Protein AF-A0A8C0FII0-F1 (afdb_monomer_lite)

Sequence (124 aa):
RYKAGERDRATGGEDCLSSEERLSQRPTAEELEQRNILQPKNEADRQAEKREIKRRLTRKLSQRPTVAELQARKILRFNEYVEVTDAQDYDRRADKPWTKLTPADKVTGDLLRSFCFTSPCGDV

Organism: Bubo bubo (NCBI:txid30461)

InterPro domains:
  IPR004018 RPEL repeat [PF02755] (20-40)
  IPR004018 RPEL repeat [PF02755] (56-79)
  IPR004018 RPEL repeat [PS51073] (17-42)
  IPR004018 RPEL repeat [PS51073] (55-80)
  IPR004018 RPEL repeat [SM00707] (15-42)
  IPR004018 RPEL repeat [SM00707] (55-80)

Structure (mmCIF, N/CA/C/O backbone):
data_AF-A0A8C0FII0-F1
#
_entry.id   AF-A0A8C0FII0-F1
#
loop_
_atom_site.group_PDB
_atom_site.id
_atom_site.type_symbol
_atom_site.label_atom_id
_atom_site.label_alt_id
_atom_site.label_comp_id
_atom_site.label_asym_id
_atom_site.label_entity_id
_atom_site.label_seq_id
_atom_site.pdbx_PDB_ins_code
_atom_site.Cartn_x
_atom_site.Cartn_y
_atom_site.Cartn_z
_atom_site.occupancy
_atom_site.B_iso_or_equiv
_atom_site.auth_seq_id
_atom_site.auth_comp_id
_atom_site.auth_asym_id
_atom_site.auth_atom_id
_atom_site.pdbx_PDB_model_num
ATOM 1 N N . ARG A 1 1 ? 34.428 -34.926 30.774 1.00 53.00 1 ARG A N 1
ATOM 2 C CA . ARG A 1 1 ? 34.836 -33.620 31.347 1.00 53.00 1 ARG A CA 1
ATOM 3 C C . ARG A 1 1 ? 34.646 -32.545 30.272 1.00 53.00 1 ARG A C 1
ATOM 5 O O . ARG A 1 1 ? 35.600 -32.189 29.606 1.00 53.00 1 ARG A O 1
ATOM 12 N N . TYR A 1 2 ? 33.414 -32.070 30.096 1.00 44.22 2 TYR A N 1
ATOM 13 C CA . TYR A 1 2 ? 33.079 -30.839 29.373 1.00 44.22 2 TYR A CA 1
ATOM 14 C C . TYR A 1 2 ? 32.151 -30.071 30.312 1.00 44.22 2 TYR A C 1
ATOM 16 O O . TYR A 1 2 ? 31.187 -30.649 30.814 1.00 44.22 2 TYR A O 1
ATOM 24 N N . LYS A 1 3 ? 32.533 -28.846 30.680 1.00 52.19 3 LYS A N 1
ATOM 25 C CA . LYS A 1 3 ? 31.801 -28.039 31.658 1.00 52.19 3 LYS A CA 1
ATOM 26 C C . LYS A 1 3 ? 30.510 -27.544 31.010 1.00 52.19 3 LYS A C 1
ATOM 28 O O . LYS A 1 3 ? 30.568 -26.846 30.003 1.00 52.19 3 LYS A O 1
ATOM 33 N N . ALA A 1 4 ? 29.368 -27.91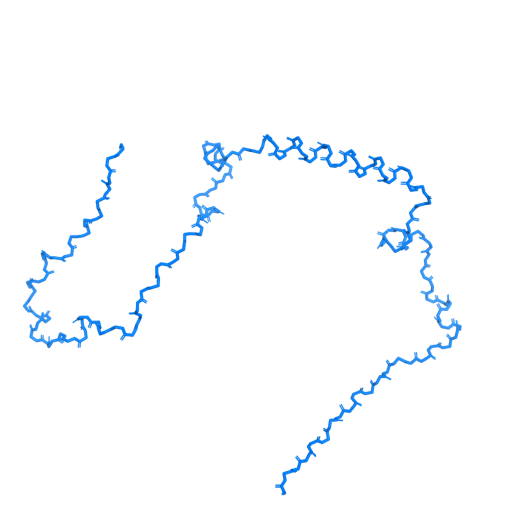8 31.580 1.00 53.38 4 ALA A N 1
ATOM 34 C CA . ALA A 1 4 ? 28.105 -27.260 31.287 1.00 53.38 4 ALA A CA 1
ATOM 35 C C . ALA A 1 4 ? 28.216 -25.817 31.793 1.00 53.38 4 ALA A C 1
ATOM 37 O O . ALA A 1 4 ? 28.405 -25.603 32.988 1.00 53.38 4 ALA A O 1
ATOM 38 N N . GLY A 1 5 ? 28.188 -24.853 30.874 1.00 54.56 5 GLY A N 1
ATOM 39 C CA . GLY A 1 5 ? 28.083 -23.442 31.220 1.00 54.56 5 GLY A CA 1
ATOM 40 C C . GLY A 1 5 ? 26.724 -23.178 31.857 1.00 54.56 5 GLY A C 1
ATOM 41 O O . GLY A 1 5 ? 25.693 -23.593 31.319 1.00 54.56 5 GLY A O 1
ATOM 42 N N . GLU A 1 6 ? 26.744 -22.522 33.013 1.00 55.38 6 GLU A N 1
ATOM 43 C CA . GLU A 1 6 ? 25.583 -21.891 33.628 1.00 55.38 6 GLU A CA 1
ATOM 44 C C . GLU A 1 6 ? 24.882 -21.022 32.581 1.00 55.38 6 GLU A C 1
ATOM 46 O O . GLU A 1 6 ? 25.416 -20.027 32.101 1.00 55.38 6 GLU A O 1
ATOM 51 N N . ARG A 1 7 ? 23.679 -21.434 32.171 1.00 55.56 7 ARG A N 1
ATOM 52 C CA . ARG A 1 7 ? 22.746 -20.502 31.546 1.00 55.56 7 ARG A CA 1
ATOM 53 C C . ARG A 1 7 ? 22.261 -19.606 32.667 1.00 55.56 7 ARG A C 1
ATOM 55 O O . ARG A 1 7 ? 21.392 -20.025 33.434 1.00 55.56 7 ARG A O 1
ATOM 62 N N . ASP A 1 8 ? 22.828 -18.409 32.746 1.00 47.56 8 ASP A N 1
ATOM 63 C CA . ASP A 1 8 ? 22.265 -17.312 33.515 1.00 47.56 8 ASP A CA 1
ATOM 64 C C . ASP A 1 8 ? 20.810 -17.150 33.079 1.00 47.56 8 ASP A C 1
ATOM 66 O O . ASP A 1 8 ? 20.490 -16.678 31.985 1.00 47.56 8 ASP A O 1
ATOM 70 N N . ARG A 1 9 ? 19.907 -17.648 33.924 1.00 52.84 9 ARG A N 1
ATOM 71 C CA . ARG A 1 9 ? 18.478 -17.398 33.827 1.00 52.84 9 ARG A CA 1
ATOM 72 C C . ARG A 1 9 ? 18.328 -15.920 34.153 1.00 52.84 9 ARG A C 1
ATOM 74 O O . ARG A 1 9 ? 18.148 -15.577 35.317 1.00 52.84 9 ARG A O 1
ATOM 81 N N . ALA A 1 10 ? 18.486 -15.069 33.138 1.00 49.41 10 ALA A N 1
ATOM 82 C CA . ALA A 1 10 ? 18.177 -13.656 33.236 1.00 49.41 10 ALA A CA 1
ATOM 83 C C . ALA A 1 10 ? 16.787 -13.556 33.864 1.00 49.41 10 ALA A C 1
ATOM 85 O O . ALA A 1 10 ? 15.800 -14.107 33.371 1.00 49.41 10 ALA A O 1
ATOM 86 N N . THR A 1 11 ? 16.795 -12.981 35.052 1.00 54.53 11 THR A N 1
ATOM 87 C CA . THR A 1 11 ? 15.674 -12.776 35.945 1.00 54.53 11 THR A CA 1
ATOM 88 C C . THR A 1 11 ? 14.513 -12.172 35.172 1.00 54.53 11 THR A C 1
ATOM 90 O O . THR A 1 11 ? 14.642 -11.088 34.605 1.00 54.53 11 THR A O 1
ATOM 93 N N . GLY A 1 12 ? 13.379 -12.874 35.160 1.00 47.41 12 GLY A N 1
ATOM 94 C CA . GLY A 1 12 ? 12.092 -12.257 34.881 1.00 47.41 12 GLY A CA 1
ATOM 95 C C . GLY A 1 12 ? 11.832 -11.218 35.963 1.00 47.41 12 GLY A C 1
ATOM 96 O O . GLY A 1 12 ? 11.414 -11.565 37.062 1.00 47.41 12 GLY A O 1
ATOM 97 N N . GLY A 1 13 ? 12.170 -9.969 35.665 1.00 51.56 13 GLY A N 1
ATOM 98 C CA . GLY A 1 13 ? 11.769 -8.804 36.435 1.00 51.56 13 GLY A CA 1
ATOM 99 C C . GLY A 1 13 ? 10.487 -8.255 35.835 1.00 51.56 13 GLY A C 1
ATOM 100 O O . GLY A 1 13 ? 10.517 -7.254 35.130 1.00 51.56 13 GLY A O 1
ATOM 101 N N . GLU A 1 14 ? 9.374 -8.944 36.060 1.00 57.91 14 GLU A N 1
ATOM 102 C CA . GLU A 1 14 ? 8.095 -8.247 36.106 1.00 57.91 14 GLU A CA 1
ATOM 103 C C . GLU A 1 14 ? 7.837 -8.013 37.584 1.00 57.91 14 GLU A C 1
ATOM 105 O O . GLU A 1 14 ? 7.332 -8.885 38.291 1.00 57.91 14 GLU A O 1
ATOM 110 N N . ASP A 1 15 ? 8.292 -6.860 38.068 1.00 54.75 15 ASP A N 1
ATOM 111 C CA . ASP A 1 15 ? 7.908 -6.381 39.383 1.00 54.75 15 ASP A CA 1
ATOM 112 C C . ASP A 1 15 ? 6.377 -6.398 39.432 1.00 54.75 15 ASP A C 1
ATOM 114 O O . ASP A 1 15 ? 5.699 -5.753 38.625 1.00 54.75 15 ASP A O 1
ATOM 118 N N . CYS A 1 16 ? 5.820 -7.199 40.342 1.00 57.41 16 CYS A N 1
ATOM 119 C CA . CYS A 1 16 ? 4.399 -7.196 40.648 1.00 57.41 16 CYS A CA 1
ATOM 120 C C . CYS A 1 16 ? 4.056 -5.824 41.237 1.00 57.41 16 CYS A C 1
ATOM 122 O O . CYS A 1 16 ? 4.032 -5.662 42.455 1.00 57.41 16 CYS A O 1
ATOM 124 N N . LEU A 1 17 ? 3.828 -4.828 40.377 1.00 60.84 17 LEU A N 1
ATOM 125 C CA . LEU A 1 17 ? 3.330 -3.523 40.787 1.00 60.84 17 LEU A CA 1
ATOM 126 C C . LEU A 1 17 ? 2.066 -3.751 41.617 1.00 60.84 17 LEU A C 1
ATOM 128 O O . LEU A 1 17 ? 1.159 -4.469 41.172 1.00 60.84 17 LEU A O 1
ATOM 132 N N . SER A 1 18 ? 2.015 -3.156 42.814 1.00 78.12 18 SER A N 1
ATOM 133 C CA . SER A 1 18 ? 0.808 -3.168 43.643 1.00 78.12 18 SER A CA 1
ATOM 134 C C . SER A 1 18 ? -0.385 -2.737 42.786 1.00 78.12 18 SER A C 1
ATOM 136 O O . SER A 1 18 ? -0.256 -1.886 41.899 1.00 78.12 18 SER A O 1
ATOM 138 N N . SER A 1 19 ? -1.566 -3.309 43.032 1.00 75.75 19 SER A N 1
ATOM 139 C CA . SER A 1 19 ? -2.805 -2.949 42.328 1.00 75.75 19 SER A CA 1
ATOM 140 C C . SER A 1 19 ? -3.035 -1.431 42.287 1.00 75.75 19 SER A C 1
ATOM 142 O O . SER A 1 19 ? -3.595 -0.920 41.321 1.00 75.75 19 SER A O 1
ATOM 144 N N . GLU A 1 20 ? -2.551 -0.705 43.295 1.00 78.81 20 GLU A N 1
ATOM 145 C CA . GLU A 1 20 ? -2.603 0.757 43.393 1.00 78.81 20 GLU A CA 1
ATOM 146 C C . GLU A 1 20 ? -1.787 1.462 42.294 1.00 78.81 20 GLU A C 1
ATOM 148 O O . GLU A 1 20 ? -2.273 2.407 41.672 1.00 78.81 20 GLU A O 1
ATOM 153 N N . GLU A 1 21 ? -0.586 0.970 41.985 1.00 82.88 21 GLU A N 1
ATOM 154 C CA . GLU A 1 21 ? 0.304 1.539 40.963 1.00 82.88 21 GLU A CA 1
ATOM 155 C C . GLU A 1 21 ? -0.207 1.283 39.539 1.00 82.88 21 GLU A C 1
ATOM 157 O O . GLU A 1 21 ? -0.045 2.105 38.638 1.00 82.88 21 GLU A O 1
ATOM 162 N N . ARG A 1 22 ? -0.897 0.158 39.331 1.00 83.69 22 ARG A N 1
ATOM 163 C CA . ARG A 1 22 ? -1.535 -0.164 38.045 1.00 83.69 22 ARG A CA 1
ATOM 164 C C . ARG A 1 22 ? -2.773 0.691 37.784 1.00 83.69 22 ARG A C 1
ATOM 166 O O . ARG A 1 22 ? -3.092 0.971 36.629 1.00 83.69 22 ARG A O 1
ATOM 173 N N . LEU A 1 23 ? -3.489 1.080 38.840 1.00 83.69 23 LEU A N 1
ATOM 174 C CA . LEU A 1 23 ? -4.674 1.930 38.735 1.00 83.69 23 LEU A CA 1
ATOM 175 C C . LEU A 1 23 ? -4.311 3.399 38.496 1.00 83.69 23 LEU A C 1
ATOM 177 O O . LEU A 1 23 ? -5.032 4.070 37.760 1.00 83.69 23 LEU A O 1
ATOM 181 N N . SER A 1 24 ? -3.200 3.885 39.060 1.00 85.88 24 SER A N 1
ATOM 182 C CA . SER A 1 24 ? -2.740 5.265 38.850 1.00 85.88 24 SER A CA 1
ATOM 183 C C . SER A 1 24 ? -2.243 5.519 37.423 1.00 85.88 24 SER A C 1
ATOM 185 O O . SER A 1 24 ? -2.428 6.611 36.894 1.00 85.88 24 SER A O 1
ATOM 187 N N . GLN A 1 25 ? -1.678 4.501 36.769 1.00 87.31 25 GLN A N 1
ATOM 188 C CA . GLN A 1 25 ? -1.180 4.571 35.389 1.00 87.31 25 GLN A CA 1
ATOM 189 C C . GLN A 1 25 ? -2.221 4.147 34.341 1.00 87.31 25 GLN A C 1
ATOM 191 O O . GLN A 1 25 ? -1.882 3.901 33.182 1.00 87.31 25 GLN A O 1
ATOM 196 N N . ARG A 1 26 ? -3.492 3.998 34.729 1.00 90.31 26 ARG A N 1
ATOM 197 C CA . ARG A 1 26 ? -4.527 3.462 33.846 1.00 90.31 26 ARG A CA 1
ATOM 198 C C . ARG A 1 26 ? -4.835 4.443 32.697 1.00 90.31 26 ARG A C 1
ATOM 200 O O . ARG A 1 26 ? -5.352 5.524 32.972 1.00 90.31 26 ARG A O 1
ATOM 207 N N . PRO A 1 27 ? -4.611 4.063 31.423 1.00 91.62 27 PRO A N 1
ATOM 208 C CA . PRO A 1 27 ? -4.986 4.892 30.281 1.00 91.62 27 PRO A CA 1
ATOM 209 C C . PRO A 1 27 ? -6.509 4.988 30.137 1.00 91.62 27 PRO A C 1
ATOM 211 O O . PRO A 1 27 ? -7.258 4.086 30.539 1.00 91.62 27 PRO A O 1
ATOM 214 N N . THR A 1 28 ? -6.970 6.082 29.540 1.00 92.44 28 THR A N 1
ATOM 215 C CA . THR A 1 28 ? -8.390 6.321 29.275 1.00 92.44 28 THR A CA 1
ATOM 216 C C . THR A 1 28 ? -8.916 5.407 28.164 1.00 92.44 28 THR A C 1
ATOM 218 O O . THR A 1 28 ? -8.166 4.869 27.347 1.00 92.44 28 THR A O 1
ATOM 221 N N . ALA A 1 29 ? -10.238 5.214 28.122 1.00 88.38 29 ALA A N 1
ATOM 222 C CA . ALA A 1 29 ? -10.870 4.401 27.082 1.00 88.38 29 ALA A CA 1
ATOM 223 C C . ALA A 1 29 ? -10.655 4.989 25.675 1.00 88.38 29 ALA A C 1
ATOM 225 O O . ALA A 1 29 ? -10.410 4.235 24.740 1.00 88.38 29 ALA A O 1
ATOM 226 N N . GLU A 1 30 ? -10.667 6.318 25.540 1.00 87.88 30 GLU A N 1
ATOM 227 C CA . GLU A 1 30 ? -10.441 7.008 24.266 1.00 87.88 30 GLU A CA 1
ATOM 228 C C . GLU A 1 30 ? -9.013 6.790 23.739 1.00 87.88 30 GLU A C 1
ATOM 230 O O . GLU A 1 30 ? -8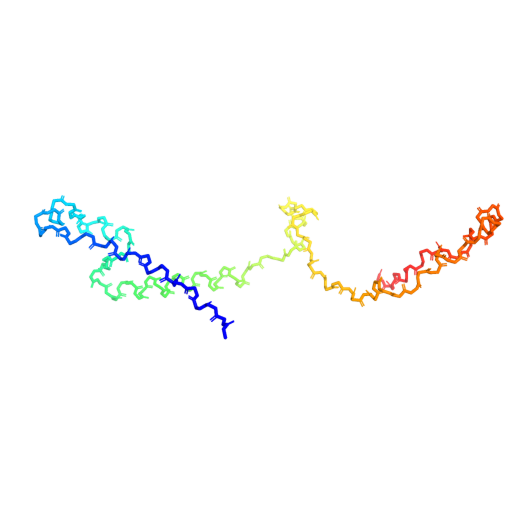.822 6.473 22.567 1.00 87.88 30 GLU A O 1
ATOM 235 N N . GLU A 1 31 ? -7.997 6.857 24.605 1.00 90.00 31 GLU A N 1
ATOM 236 C CA . GLU A 1 31 ? -6.608 6.564 24.219 1.00 90.00 31 GLU A CA 1
ATOM 237 C C . GLU A 1 31 ? -6.431 5.107 23.764 1.00 90.00 31 GLU A C 1
ATOM 239 O O . GLU A 1 31 ? -5.664 4.819 22.841 1.00 90.00 31 GLU A O 1
ATOM 244 N N . LEU A 1 32 ? -7.154 4.170 24.387 1.00 90.69 32 LEU A N 1
ATOM 245 C CA . LEU A 1 32 ? -7.163 2.768 23.968 1.00 90.69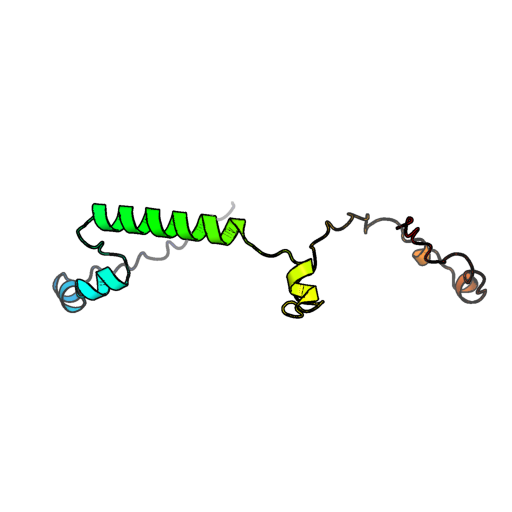 32 LEU A CA 1
ATOM 246 C C . LEU A 1 32 ? -7.851 2.582 22.607 1.00 90.69 32 LEU A C 1
ATOM 248 O O . LEU A 1 32 ? -7.395 1.749 21.822 1.00 90.69 32 LEU A O 1
ATOM 252 N N . GLU A 1 33 ? -8.900 3.350 22.302 1.00 87.06 33 GLU A N 1
ATOM 253 C CA . GLU A 1 33 ? -9.555 3.361 20.984 1.00 87.06 33 GLU A CA 1
ATOM 254 C C . GLU A 1 33 ? -8.638 3.941 19.900 1.00 87.06 33 GLU A C 1
ATOM 256 O O . GLU A 1 33 ? -8.487 3.344 18.831 1.00 87.06 33 GLU A O 1
ATOM 261 N N . GLN A 1 34 ? -7.938 5.042 20.195 1.00 88.19 34 GLN A N 1
ATOM 262 C CA . GLN A 1 34 ? -6.950 5.653 19.295 1.00 88.19 34 GLN A CA 1
ATOM 263 C C . GLN A 1 34 ? -5.791 4.702 18.976 1.00 88.19 34 GLN A C 1
ATOM 265 O O . GLN A 1 34 ? -5.328 4.630 17.838 1.00 88.19 34 GLN A O 1
ATOM 270 N N . ARG A 1 35 ? -5.345 3.921 19.969 1.00 91.12 35 ARG A N 1
ATOM 271 C CA . ARG A 1 35 ? -4.335 2.864 19.789 1.00 91.12 35 ARG A CA 1
ATOM 272 C C . ARG A 1 35 ? -4.892 1.585 19.165 1.00 91.12 35 ARG A C 1
ATOM 274 O O . ARG A 1 35 ? -4.152 0.617 19.015 1.00 91.12 35 ARG A O 1
ATOM 281 N N . ASN A 1 36 ? -6.173 1.568 18.802 1.00 85.94 36 ASN A N 1
ATOM 282 C CA . ASN A 1 36 ? -6.878 0.417 18.244 1.00 85.94 36 ASN A CA 1
ATOM 283 C C . ASN A 1 36 ? -6.893 -0.823 19.161 1.00 85.94 36 ASN A C 1
ATOM 285 O O . ASN A 1 36 ? -7.110 -1.941 18.699 1.00 85.94 36 ASN A O 1
ATOM 289 N N . ILE A 1 37 ? -6.663 -0.631 20.462 1.00 89.19 37 ILE A N 1
ATOM 290 C CA . ILE A 1 37 ? -6.707 -1.692 21.474 1.00 89.19 37 ILE A CA 1
ATOM 291 C C . ILE A 1 37 ? -8.163 -1.951 21.867 1.00 89.19 37 ILE A C 1
ATOM 293 O O . ILE A 1 37 ? -8.587 -3.103 21.958 1.00 89.19 37 ILE A O 1
ATOM 297 N N . LEU A 1 38 ? -8.941 -0.883 22.062 1.00 86.19 38 LEU A N 1
ATOM 298 C CA . LEU A 1 38 ? -10.386 -0.966 22.234 1.00 86.19 38 LEU A CA 1
ATOM 299 C C . LEU A 1 38 ? -11.065 -0.738 20.880 1.00 86.19 38 LEU A C 1
ATOM 301 O O . LEU A 1 38 ? -10.757 0.218 20.172 1.00 86.19 38 LEU A O 1
ATOM 305 N N . GLN A 1 39 ? -11.969 -1.636 20.492 1.00 81.31 39 GLN A N 1
ATOM 306 C CA . GLN A 1 39 ? -12.709 -1.493 19.240 1.00 81.31 39 GLN A CA 1
ATOM 307 C C . GLN A 1 39 ? -14.004 -0.707 19.473 1.00 81.31 39 GLN A C 1
ATOM 309 O O . GLN A 1 39 ? -14.694 -0.971 20.463 1.00 81.31 39 GLN A O 1
ATOM 314 N N . PRO A 1 40 ? -14.378 0.210 18.561 1.00 73.69 40 PRO A N 1
ATOM 315 C CA . PRO A 1 40 ? -15.671 0.875 18.629 1.00 73.69 40 PRO A CA 1
ATOM 316 C C . PRO A 1 40 ? -16.794 -0.167 18.532 1.00 73.69 40 PRO A C 1
ATOM 318 O O . PRO A 1 40 ? -16.695 -1.149 17.796 1.00 73.69 40 PRO A O 1
ATOM 321 N N . LYS A 1 41 ? -17.868 0.036 19.300 1.00 73.62 41 LYS A N 1
ATOM 322 C CA . LYS A 1 41 ? -18.873 -0.999 19.613 1.00 73.62 41 LYS A CA 1
ATOM 323 C C . LYS A 1 41 ? -19.677 -1.527 18.411 1.00 73.62 41 LYS A C 1
ATOM 325 O O . LYS A 1 41 ? -20.276 -2.595 18.519 1.00 73.62 41 LYS A O 1
ATOM 330 N N . ASN A 1 42 ? -19.692 -0.826 17.275 1.00 84.69 42 ASN A N 1
ATOM 331 C CA . ASN A 1 42 ? -20.502 -1.203 16.114 1.00 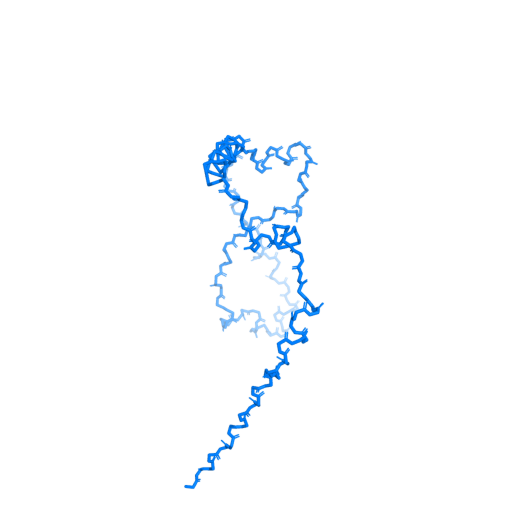84.69 42 ASN A CA 1
ATOM 332 C C . ASN A 1 42 ? -19.719 -2.038 15.090 1.00 84.69 42 ASN A C 1
ATOM 334 O O . ASN A 1 42 ? -19.043 -1.520 14.200 1.00 84.69 42 ASN A O 1
ATOM 338 N N . GLU A 1 43 ? -19.884 -3.359 15.160 1.00 84.94 43 GLU A N 1
ATOM 339 C CA . GLU A 1 43 ? -19.280 -4.293 14.201 1.00 84.94 43 GLU A CA 1
ATOM 340 C C . GLU A 1 43 ? -19.812 -4.106 12.768 1.00 84.94 43 GLU A C 1
ATOM 342 O O . GLU A 1 43 ? -19.059 -4.239 11.801 1.00 84.94 43 GLU A O 1
ATOM 347 N N . ALA A 1 44 ? -21.098 -3.776 12.617 1.00 87.81 44 ALA A N 1
ATOM 348 C CA . ALA A 1 44 ? -21.734 -3.587 11.313 1.00 87.81 44 ALA A CA 1
ATOM 349 C C . ALA A 1 44 ? -21.125 -2.409 10.533 1.00 87.81 44 ALA A C 1
ATOM 351 O O . ALA A 1 44 ? -20.780 -2.566 9.359 1.00 87.81 44 ALA A O 1
ATOM 352 N N . ASP A 1 45 ? -20.913 -1.272 11.202 1.00 86.69 45 ASP A N 1
ATOM 353 C CA . ASP A 1 45 ? -20.310 -0.075 10.604 1.00 86.69 45 ASP A CA 1
ATOM 354 C C . ASP A 1 45 ? -18.877 -0.362 10.145 1.00 86.69 45 ASP A C 1
ATOM 356 O O . ASP A 1 45 ? -18.498 -0.060 9.013 1.00 86.69 45 ASP A O 1
ATOM 360 N N . ARG A 1 46 ? -18.103 -1.079 10.967 1.00 86.94 46 ARG A N 1
ATOM 361 C CA . ARG A 1 46 ? -16.741 -1.501 10.621 1.00 86.94 46 ARG A CA 1
ATOM 362 C C . ARG A 1 46 ? -16.708 -2.416 9.399 1.00 86.94 46 ARG A C 1
ATOM 364 O O . ARG A 1 46 ? -15.797 -2.342 8.572 1.00 86.94 46 ARG A O 1
ATOM 371 N N . GLN A 1 47 ? -17.672 -3.327 9.276 1.00 90.06 47 GLN A N 1
ATOM 372 C CA . GLN A 1 47 ? -17.772 -4.190 8.101 1.00 90.06 47 GLN A CA 1
ATOM 373 C C . GLN A 1 47 ? -18.163 -3.404 6.850 1.00 90.06 47 GLN A C 1
ATOM 375 O O . GLN A 1 47 ? -17.610 -3.677 5.781 1.00 90.06 47 GLN A O 1
ATOM 380 N N . ALA A 1 48 ? -19.074 -2.438 6.968 1.00 92.50 48 ALA A N 1
ATOM 381 C CA . ALA A 1 48 ? -19.439 -1.545 5.875 1.00 92.50 48 ALA A CA 1
ATOM 382 C C . ALA A 1 48 ? -18.229 -0.720 5.407 1.00 92.50 48 ALA A C 1
ATOM 384 O O . ALA A 1 48 ? -17.915 -0.725 4.215 1.00 92.50 48 ALA A O 1
ATOM 385 N N . GLU A 1 49 ? -17.473 -0.138 6.339 1.00 91.44 49 GLU A N 1
ATOM 386 C CA . GLU A 1 49 ? -16.250 0.611 6.050 1.00 91.44 49 GLU A CA 1
ATOM 387 C C . GLU A 1 49 ? -15.197 -0.274 5.368 1.00 91.44 49 GLU A C 1
ATOM 389 O O . GLU A 1 49 ? -14.669 0.068 4.308 1.00 91.44 49 GLU A O 1
ATOM 394 N N . LYS A 1 50 ? -14.948 -1.482 5.893 1.00 93.75 50 LYS A N 1
ATOM 395 C CA . LYS A 1 50 ? -14.037 -2.452 5.261 1.00 93.75 50 LYS A CA 1
ATOM 396 C C . LYS A 1 50 ? -14.457 -2.783 3.828 1.00 93.75 50 LYS A C 1
ATOM 398 O O . LYS A 1 50 ? -13.598 -2.899 2.952 1.00 93.75 50 LYS A O 1
ATOM 403 N N . ARG A 1 51 ? -15.757 -2.967 3.571 1.00 96.31 51 ARG A N 1
ATOM 404 C CA . ARG A 1 51 ? -16.284 -3.242 2.221 1.00 96.31 51 ARG A CA 1
ATOM 405 C C . ARG A 1 51 ? -16.087 -2.041 1.302 1.00 96.31 51 ARG A C 1
ATOM 407 O O . ARG A 1 51 ? -15.673 -2.219 0.157 1.00 96.31 51 ARG A O 1
ATOM 414 N N . GLU A 1 52 ? -16.326 -0.834 1.797 1.00 96.69 52 GLU A N 1
ATOM 415 C CA . GLU A 1 52 ? -16.118 0.390 1.033 1.00 96.69 52 GLU A CA 1
ATOM 416 C C . GLU A 1 52 ? -14.641 0.623 0.690 1.00 96.69 52 GLU A C 1
ATOM 418 O O . GLU A 1 52 ? -14.318 0.885 -0.475 1.00 96.69 52 GLU A O 1
ATOM 423 N N . ILE A 1 53 ? -13.739 0.459 1.662 1.00 96.94 53 ILE A N 1
ATOM 424 C CA . ILE A 1 53 ? -12.290 0.569 1.457 1.00 96.94 53 ILE A CA 1
ATOM 425 C C . ILE A 1 53 ? -11.835 -0.440 0.403 1.00 96.94 53 ILE A C 1
ATOM 427 O O . ILE A 1 53 ? -11.154 -0.058 -0.551 1.00 96.94 53 ILE A O 1
ATOM 431 N N . LYS A 1 54 ? -12.262 -1.706 0.518 1.00 97.69 54 LYS A N 1
ATOM 432 C CA . LYS A 1 54 ? -11.961 -2.746 -0.478 1.00 97.69 54 LYS A CA 1
ATOM 433 C C . LYS A 1 54 ? -12.448 -2.346 -1.868 1.00 97.69 54 LYS A C 1
ATOM 435 O O . LYS A 1 54 ? -11.658 -2.342 -2.806 1.00 97.69 54 LYS A O 1
ATOM 440 N N . ARG A 1 55 ? -13.710 -1.926 -1.998 1.00 97.69 55 ARG A N 1
ATOM 441 C CA . ARG A 1 55 ? -14.294 -1.474 -3.272 1.00 97.69 55 ARG A CA 1
ATOM 442 C C . ARG A 1 55 ? -13.484 -0.333 -3.895 1.00 97.69 55 ARG A C 1
ATOM 444 O O . ARG A 1 55 ? -13.177 -0.361 -5.088 1.00 97.69 55 ARG A O 1
ATOM 451 N N . ARG A 1 56 ? -13.123 0.679 -3.098 1.00 97.62 56 ARG A N 1
ATOM 452 C CA . ARG A 1 56 ? -12.334 1.831 -3.558 1.00 97.62 56 ARG A CA 1
ATOM 453 C C . ARG A 1 56 ? -10.931 1.413 -3.993 1.00 97.62 56 ARG A C 1
ATOM 455 O O . ARG A 1 56 ? -10.448 1.905 -5.014 1.00 97.62 56 ARG A O 1
ATOM 462 N N . LEU A 1 57 ? -10.291 0.527 -3.233 1.00 98.06 57 LEU A N 1
ATOM 463 C CA . LEU A 1 57 ? -8.960 0.013 -3.533 1.00 98.06 57 LEU A CA 1
ATOM 464 C C . LEU A 1 57 ? -8.952 -0.777 -4.843 1.00 98.06 57 LEU A C 1
ATOM 466 O O . LEU A 1 57 ? -8.137 -0.476 -5.709 1.00 98.06 57 LEU A O 1
ATOM 470 N N . THR A 1 58 ? -9.891 -1.709 -5.033 1.00 97.44 58 THR A N 1
ATOM 471 C CA . THR A 1 58 ? -10.004 -2.503 -6.268 1.00 97.44 58 THR A CA 1
ATOM 472 C C . THR A 1 58 ? -10.104 -1.609 -7.502 1.00 97.44 58 THR A C 1
ATOM 474 O O . THR A 1 58 ? -9.370 -1.809 -8.466 1.00 97.44 58 THR A O 1
ATOM 477 N N . ARG A 1 59 ? -10.932 -0.556 -7.451 1.00 97.25 59 ARG A N 1
ATOM 478 C CA . ARG A 1 59 ? -11.032 0.418 -8.548 1.00 97.25 59 ARG A CA 1
ATOM 479 C C . ARG A 1 59 ? -9.702 1.132 -8.811 1.00 97.25 59 ARG A C 1
ATOM 481 O O . ARG A 1 59 ? -9.283 1.221 -9.961 1.00 97.25 59 ARG A O 1
ATOM 488 N N . LYS A 1 60 ? -9.018 1.613 -7.764 1.00 97.38 60 LYS A N 1
ATOM 489 C CA . LYS A 1 60 ? -7.715 2.292 -7.903 1.00 97.38 60 LYS A CA 1
ATOM 490 C C . LYS A 1 60 ? -6.640 1.379 -8.496 1.00 97.38 60 LYS A C 1
ATOM 492 O O . LYS A 1 60 ? -5.875 1.827 -9.338 1.00 97.38 60 LYS A O 1
ATOM 497 N N . LEU A 1 61 ? -6.596 0.120 -8.070 1.00 96.06 61 LEU A N 1
ATOM 498 C CA . LEU A 1 61 ? -5.636 -0.858 -8.581 1.00 96.06 61 LEU A CA 1
ATOM 499 C C . LEU A 1 61 ? -5.917 -1.229 -10.041 1.00 96.06 61 LEU A C 1
ATOM 501 O O . LEU A 1 61 ? -4.973 -1.374 -10.808 1.00 96.06 61 LEU A O 1
ATOM 505 N N . SER A 1 62 ? -7.191 -1.314 -10.444 1.00 95.75 62 SER A N 1
ATOM 506 C CA . SER A 1 62 ? -7.562 -1.593 -11.842 1.00 95.75 62 SER A CA 1
ATOM 507 C C . SER A 1 62 ? -7.180 -0.478 -12.821 1.00 95.75 62 SER A C 1
ATOM 509 O O . SER A 1 62 ? -6.971 -0.740 -13.996 1.00 95.75 62 SER A O 1
ATOM 511 N N . GLN A 1 63 ? -7.071 0.761 -12.338 1.00 95.38 63 GLN A N 1
ATOM 512 C CA . GLN A 1 63 ? -6.710 1.942 -13.131 1.00 95.38 63 GLN A CA 1
ATOM 513 C C . GLN A 1 63 ? -5.274 2.392 -12.837 1.00 95.38 63 GLN A C 1
ATOM 515 O O . GLN A 1 63 ? -4.943 3.572 -12.950 1.00 95.38 63 GLN A O 1
ATOM 520 N N . ARG A 1 64 ? -4.428 1.471 -12.367 1.00 95.44 64 ARG A N 1
ATOM 521 C CA . ARG A 1 64 ? -3.048 1.783 -12.011 1.00 95.44 64 ARG A CA 1
ATOM 522 C C . ARG A 1 64 ? -2.249 2.065 -13.295 1.00 95.44 64 ARG A C 1
ATOM 524 O O . ARG A 1 64 ? -2.192 1.178 -14.142 1.00 95.44 64 ARG A O 1
ATOM 531 N N . PRO A 1 65 ? -1.630 3.253 -13.433 1.00 94.44 65 PRO A N 1
ATOM 532 C CA . PRO A 1 65 ? -0.851 3.595 -14.620 1.00 94.44 65 PRO A CA 1
ATOM 533 C C . PRO A 1 65 ? 0.392 2.713 -14.736 1.00 94.44 65 PRO A C 1
ATOM 535 O O . PRO A 1 65 ? 0.939 2.246 -13.728 1.00 94.44 65 PRO A O 1
ATOM 538 N N . THR A 1 66 ? 0.845 2.506 -15.968 1.00 91.31 66 THR A N 1
ATOM 539 C CA . THR A 1 66 ? 2.065 1.740 -16.246 1.00 91.31 66 THR A CA 1
ATOM 540 C C . THR A 1 66 ? 3.321 2.561 -15.943 1.00 91.31 66 THR A C 1
ATOM 542 O O . THR A 1 66 ? 3.297 3.790 -15.869 1.00 91.31 66 THR A O 1
ATOM 545 N N . VAL A 1 67 ? 4.457 1.883 -15.768 1.00 88.75 67 VAL A N 1
ATOM 546 C CA . VAL A 1 67 ? 5.752 2.542 -15.525 1.00 88.75 67 VAL A CA 1
ATOM 547 C C . VAL A 1 67 ? 6.134 3.442 -16.706 1.00 88.75 67 VAL A C 1
ATOM 549 O O . VAL A 1 67 ? 6.549 4.582 -16.497 1.00 88.75 67 VAL A O 1
ATOM 552 N N . ALA A 1 68 ? 5.907 2.970 -17.937 1.00 87.12 68 ALA A N 1
ATOM 553 C CA . ALA A 1 68 ? 6.153 3.729 -19.161 1.00 87.12 68 ALA A CA 1
ATOM 554 C C . ALA A 1 68 ? 5.328 5.029 -19.218 1.00 87.12 68 ALA A C 1
ATOM 556 O O . ALA A 1 68 ? 5.857 6.088 -19.550 1.00 87.12 68 ALA A O 1
ATOM 557 N N . GLU A 1 69 ? 4.053 4.991 -18.815 1.00 91.75 69 GLU A N 1
ATOM 558 C CA . GLU A 1 69 ? 3.209 6.191 -18.727 1.00 91.75 69 GLU A CA 1
ATOM 559 C C . GLU A 1 69 ? 3.730 7.200 -17.696 1.00 91.75 69 GLU A C 1
ATOM 561 O O . GLU A 1 69 ? 3.712 8.410 -17.937 1.00 91.75 69 GLU A O 1
ATOM 566 N N . LEU A 1 70 ? 4.211 6.725 -16.544 1.00 92.81 70 LEU A N 1
ATOM 567 C CA . LEU A 1 70 ? 4.775 7.592 -15.506 1.00 92.81 70 LEU A CA 1
ATOM 568 C C . LEU A 1 70 ? 6.090 8.249 -15.955 1.00 92.81 70 LEU A C 1
ATOM 570 O O . LEU A 1 70 ? 6.316 9.421 -15.641 1.00 92.81 70 LEU A O 1
ATOM 574 N N . GLN A 1 71 ? 6.922 7.535 -16.719 1.00 87.12 71 GLN A N 1
ATOM 575 C CA . GLN A 1 71 ? 8.135 8.078 -17.341 1.00 87.12 71 GLN A CA 1
ATOM 576 C C . GLN A 1 71 ? 7.800 9.103 -18.435 1.00 87.12 71 GLN A C 1
ATOM 578 O O . GLN A 1 71 ? 8.369 10.195 -18.443 1.00 87.12 71 GLN A O 1
ATOM 583 N N . ALA A 1 72 ? 6.823 8.809 -19.303 1.00 89.88 72 ALA A N 1
ATOM 584 C CA . ALA A 1 72 ? 6.364 9.728 -20.351 1.00 89.88 72 ALA A CA 1
ATOM 585 C C . ALA A 1 72 ? 5.822 11.043 -19.766 1.00 89.88 72 ALA A C 1
ATOM 587 O O . ALA A 1 72 ? 6.064 12.127 -20.298 1.00 89.88 72 ALA A O 1
ATOM 588 N N . ARG A 1 73 ? 5.146 10.962 -18.613 1.00 93.44 73 ARG A N 1
ATOM 589 C CA . ARG A 1 73 ? 4.659 12.124 -17.854 1.00 93.44 73 ARG A CA 1
ATOM 590 C C . ARG A 1 73 ? 5.737 12.796 -16.996 1.00 93.44 73 ARG A C 1
ATOM 592 O O . ARG A 1 73 ? 5.424 13.767 -16.312 1.00 93.44 73 ARG A O 1
ATOM 599 N N . LYS A 1 74 ? 6.981 12.300 -17.025 1.00 88.50 74 LYS A N 1
ATOM 600 C CA . LYS A 1 74 ? 8.129 12.774 -16.228 1.00 88.50 74 LYS A CA 1
ATOM 601 C C . LYS A 1 74 ? 7.862 12.798 -14.718 1.00 88.50 74 LYS A C 1
ATOM 603 O O . LYS A 1 74 ? 8.425 13.618 -13.999 1.00 88.50 74 LYS A O 1
ATOM 608 N N . ILE A 1 75 ? 6.996 11.902 -14.245 1.00 89.69 75 ILE A N 1
ATOM 609 C CA . ILE A 1 75 ? 6.718 11.704 -12.817 1.00 89.69 75 ILE A CA 1
ATOM 610 C C . ILE A 1 75 ? 7.800 10.811 -12.211 1.00 89.69 75 ILE A C 1
ATOM 612 O O . ILE A 1 75 ? 8.287 11.084 -11.121 1.00 89.69 75 ILE A O 1
ATOM 616 N N . LEU A 1 76 ? 8.190 9.766 -12.942 1.00 86.06 76 LEU A N 1
ATOM 617 C CA . LEU A 1 76 ? 9.232 8.830 -12.543 1.00 86.06 76 LEU A CA 1
ATOM 618 C C . LEU A 1 76 ? 10.541 9.170 -13.266 1.00 86.06 76 LEU A C 1
ATOM 620 O O . LEU A 1 76 ? 10.549 9.307 -14.492 1.00 86.06 76 LEU A O 1
ATOM 624 N N . ARG A 1 77 ? 11.648 9.302 -12.524 1.00 83.19 77 ARG A N 1
ATOM 625 C CA . ARG A 1 77 ? 12.989 9.502 -13.108 1.00 83.19 77 ARG A CA 1
ATOM 626 C C . ARG A 1 77 ? 13.681 8.166 -13.398 1.00 83.19 77 ARG A C 1
ATOM 628 O O . ARG A 1 77 ? 13.353 7.145 -12.800 1.00 83.19 77 ARG A O 1
ATOM 635 N N . PHE A 1 78 ? 14.670 8.188 -14.297 1.00 65.12 78 PHE A N 1
ATOM 636 C CA . PHE A 1 78 ? 15.374 6.995 -14.804 1.00 65.12 78 PHE A CA 1
ATOM 637 C C . PHE A 1 78 ? 16.057 6.137 -13.723 1.00 65.12 78 PHE A C 1
ATOM 639 O O . PHE A 1 78 ? 16.375 4.981 -13.962 1.00 65.12 78 PHE A O 1
ATOM 646 N N . ASN A 1 79 ? 16.306 6.704 -12.546 1.00 74.81 79 ASN A N 1
ATOM 647 C CA . ASN A 1 79 ? 17.028 6.085 -11.439 1.00 74.81 79 ASN A CA 1
ATOM 648 C C . ASN A 1 79 ? 16.120 5.538 -10.323 1.00 74.81 79 ASN A C 1
ATOM 650 O O . ASN A 1 79 ? 16.621 4.906 -9.399 1.00 74.81 79 ASN A O 1
ATOM 654 N N . GLU A 1 80 ? 14.814 5.803 -10.368 1.00 77.25 80 GLU A N 1
ATOM 655 C CA . GLU A 1 80 ? 13.874 5.449 -9.292 1.00 77.25 80 GLU A CA 1
ATOM 656 C C . GLU A 1 80 ? 13.187 4.096 -9.523 1.00 77.25 80 GLU A C 1
ATOM 658 O O . GLU A 1 80 ? 12.728 3.453 -8.582 1.00 77.25 80 GLU A O 1
ATOM 663 N N . TYR A 1 81 ? 13.159 3.631 -10.771 1.00 70.75 81 TYR A N 1
ATOM 664 C CA . TYR A 1 81 ? 12.599 2.338 -11.136 1.00 70.75 81 TYR A CA 1
ATOM 665 C C . TYR A 1 81 ? 13.613 1.573 -11.978 1.00 70.75 81 TYR A C 1
ATOM 667 O O . TYR A 1 81 ? 13.688 1.747 -13.192 1.00 70.75 81 TYR A O 1
ATOM 675 N N . VAL A 1 82 ? 14.428 0.765 -11.305 1.00 71.88 82 VAL A N 1
ATOM 676 C CA . VAL A 1 82 ? 15.306 -0.211 -11.949 1.00 71.88 82 VAL A CA 1
ATOM 677 C C . VAL A 1 82 ? 14.627 -1.560 -11.794 1.00 71.88 82 VAL A C 1
ATOM 679 O O . VAL A 1 82 ? 14.349 -1.995 -10.675 1.00 71.88 82 VAL A O 1
ATOM 682 N N . GLU A 1 83 ? 14.315 -2.200 -12.913 1.00 69.75 83 GLU A N 1
ATOM 683 C CA . GLU A 1 83 ? 13.842 -3.577 -12.894 1.00 69.75 83 GLU A CA 1
ATOM 684 C C . GLU A 1 83 ? 14.963 -4.449 -12.319 1.00 69.75 83 GLU A C 1
ATOM 686 O O . GLU A 1 83 ? 16.097 -4.426 -12.800 1.00 69.75 83 GLU A O 1
ATOM 691 N N . VAL A 1 84 ? 14.671 -5.177 -11.239 1.00 64.44 84 VAL A N 1
ATOM 692 C CA . VAL A 1 84 ? 15.606 -6.161 -10.690 1.00 64.44 84 VAL A CA 1
ATOM 693 C C . VAL A 1 84 ? 15.576 -7.355 -11.633 1.00 64.44 84 VAL A C 1
ATOM 695 O O . VAL A 1 84 ? 14.753 -8.252 -11.487 1.00 64.44 84 VAL A O 1
ATOM 698 N N . THR A 1 85 ? 16.431 -7.333 -12.649 1.00 62.47 85 THR A N 1
ATOM 699 C CA . THR A 1 85 ? 16.732 -8.525 -13.441 1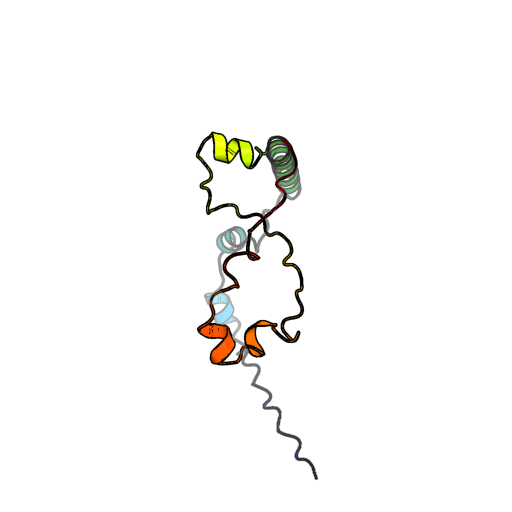.00 62.47 85 THR A CA 1
ATOM 700 C C . THR A 1 85 ? 17.536 -9.503 -12.599 1.00 62.47 85 THR A C 1
ATOM 702 O O . THR A 1 85 ? 18.473 -9.097 -11.902 1.00 62.47 85 THR A O 1
ATOM 705 N N . ASP A 1 86 ? 17.193 -10.787 -12.696 1.00 75.00 86 ASP A N 1
ATOM 706 C CA . ASP A 1 86 ? 17.969 -11.857 -12.082 1.00 75.00 86 ASP A CA 1
ATOM 707 C C . ASP A 1 86 ? 19.420 -11.782 -12.570 1.00 75.00 86 ASP A C 1
ATOM 709 O O . ASP A 1 86 ? 19.706 -11.729 -13.771 1.00 75.00 86 ASP A O 1
ATOM 713 N N . ALA A 1 87 ? 20.354 -11.732 -11.623 1.00 71.25 87 ALA A N 1
ATOM 714 C CA . ALA A 1 87 ? 21.768 -11.776 -11.943 1.00 71.25 87 ALA A CA 1
ATOM 715 C C . ALA A 1 87 ? 22.101 -13.164 -12.499 1.00 71.25 87 ALA A C 1
ATOM 717 O O . ALA A 1 87 ? 21.746 -14.175 -11.896 1.00 71.25 87 ALA A O 1
ATOM 718 N N . GLN A 1 88 ? 22.810 -13.226 -13.629 1.00 71.94 88 GLN A N 1
ATOM 719 C CA . GLN A 1 88 ? 23.367 -14.499 -14.071 1.00 71.94 88 GLN A CA 1
ATOM 720 C C . GLN A 1 88 ? 24.405 -14.968 -13.048 1.00 71.94 88 GLN A C 1
ATOM 722 O O . GLN A 1 88 ? 25.353 -14.239 -12.747 1.00 71.94 88 GLN A O 1
ATOM 727 N N . ASP A 1 89 ? 24.236 -16.183 -12.528 1.00 71.56 89 ASP A N 1
ATOM 728 C CA . ASP A 1 89 ? 25.223 -16.837 -11.673 1.00 71.56 89 ASP A CA 1
ATOM 729 C C . ASP A 1 89 ? 26.424 -17.263 -12.524 1.00 71.56 89 ASP A C 1
ATOM 731 O O . ASP A 1 89 ? 26.525 -18.389 -13.008 1.00 71.56 89 ASP A O 1
ATOM 735 N N . TYR A 1 90 ? 27.350 -16.331 -12.746 1.00 68.69 90 TYR A N 1
ATOM 736 C CA . TYR A 1 90 ? 28.644 -16.653 -13.331 1.00 68.69 90 TYR A CA 1
ATOM 737 C C . TYR A 1 90 ? 29.559 -17.251 -12.258 1.00 68.69 90 TYR A C 1
ATOM 739 O O . TYR A 1 90 ? 29.690 -16.722 -11.148 1.00 68.69 90 TYR A O 1
ATOM 747 N N . ASP A 1 91 ? 30.234 -18.349 -12.597 1.00 73.50 91 ASP A N 1
ATOM 748 C CA . ASP A 1 91 ? 31.187 -18.999 -11.703 1.00 73.50 91 ASP A CA 1
ATOM 749 C C . ASP A 1 91 ? 32.396 -18.082 -11.438 1.00 73.50 91 ASP A C 1
ATOM 751 O O . ASP A 1 91 ? 33.329 -17.957 -12.232 1.00 73.50 91 ASP A O 1
ATOM 755 N N . ARG A 1 92 ? 32.394 -17.426 -10.274 1.00 71.31 92 ARG A N 1
ATOM 756 C CA . ARG A 1 92 ? 33.471 -16.532 -9.812 1.00 71.31 92 ARG A CA 1
ATOM 757 C C . ARG A 1 92 ? 34.767 -17.272 -9.473 1.00 71.31 92 ARG A C 1
ATOM 759 O O . ARG A 1 92 ? 35.805 -16.622 -9.283 1.00 71.31 92 ARG A O 1
ATOM 766 N N . ARG A 1 93 ? 34.720 -18.603 -9.352 1.00 69.56 93 ARG A N 1
ATOM 767 C CA . ARG A 1 93 ? 35.880 -19.469 -9.109 1.00 69.56 93 ARG A CA 1
ATOM 768 C C . ARG A 1 93 ? 36.513 -19.981 -10.398 1.00 69.56 93 ARG A C 1
ATOM 770 O O . ARG A 1 93 ? 37.626 -20.491 -10.315 1.00 69.56 93 ARG A O 1
ATOM 777 N N . ALA A 1 94 ? 35.876 -19.787 -11.553 1.00 70.44 94 ALA A N 1
ATOM 778 C CA . ALA A 1 94 ? 36.470 -20.127 -12.836 1.00 70.44 94 ALA A CA 1
ATOM 779 C C . ALA A 1 94 ? 37.806 -19.389 -13.042 1.00 70.44 94 ALA A C 1
ATOM 781 O O . ALA A 1 94 ? 37.974 -18.222 -12.655 1.00 70.44 94 ALA A O 1
ATOM 782 N N . ASP A 1 95 ? 38.761 -20.104 -13.639 1.00 69.81 95 ASP A N 1
ATOM 783 C CA . ASP A 1 95 ? 40.068 -19.583 -14.023 1.00 69.81 95 ASP A CA 1
ATOM 784 C C . ASP A 1 95 ? 39.865 -18.407 -14.972 1.00 69.81 95 ASP A C 1
ATOM 786 O O . ASP A 1 95 ? 39.350 -18.546 -16.084 1.00 69.81 95 ASP A O 1
ATOM 790 N N . LYS A 1 96 ? 40.261 -17.221 -14.526 1.00 73.69 96 LYS A N 1
ATOM 791 C CA . LYS A 1 96 ? 40.076 -16.030 -15.332 1.00 73.69 96 LYS A CA 1
ATOM 792 C C . LYS A 1 96 ? 41.181 -15.976 -16.377 1.00 73.69 96 LYS A C 1
ATOM 794 O O . LYS A 1 96 ? 42.352 -15.985 -15.989 1.00 73.69 96 LYS A O 1
ATOM 799 N N . PRO A 1 97 ? 40.864 -15.884 -17.678 1.00 66.94 97 PRO A N 1
ATOM 800 C CA . PRO A 1 97 ? 41.866 -16.004 -18.738 1.00 66.94 97 PRO A CA 1
ATOM 801 C C . PRO A 1 97 ? 42.973 -14.942 -18.626 1.00 66.94 97 PRO A C 1
ATOM 803 O O . PRO A 1 97 ? 44.121 -15.204 -18.968 1.00 66.94 97 PRO A O 1
ATOM 806 N N . TRP A 1 98 ? 42.675 -13.783 -18.028 1.00 66.44 98 TRP A N 1
ATOM 807 C CA . TRP A 1 98 ? 43.651 -12.719 -17.765 1.00 66.44 98 TRP A CA 1
ATOM 808 C C . TRP A 1 98 ? 44.675 -13.035 -16.664 1.00 66.44 98 TRP A C 1
ATOM 810 O O . TRP A 1 98 ? 45.657 -12.312 -16.515 1.00 66.44 98 TRP A O 1
ATOM 820 N N . THR A 1 99 ? 44.469 -14.091 -15.873 1.00 69.00 99 THR A N 1
ATOM 821 C CA . THR A 1 99 ? 45.404 -14.498 -14.804 1.00 69.00 99 THR A CA 1
ATOM 822 C C . THR A 1 99 ? 46.593 -15.286 -15.366 1.00 69.00 99 THR A C 1
ATOM 824 O O . THR A 1 99 ? 47.602 -15.442 -14.687 1.00 69.00 99 THR A O 1
ATOM 827 N N . LYS A 1 100 ? 46.519 -15.721 -16.632 1.00 69.44 100 LYS A N 1
ATOM 828 C CA . LYS A 1 100 ? 47.595 -16.433 -17.342 1.00 69.44 100 LYS A CA 1
ATOM 829 C C . LYS A 1 100 ? 48.382 -15.536 -18.313 1.00 69.44 100 LYS A C 1
ATOM 831 O O . LYS A 1 100 ? 49.071 -16.056 -19.179 1.00 69.44 100 LYS A O 1
ATOM 836 N N . LEU A 1 101 ? 48.291 -14.208 -18.179 1.00 68.50 101 LEU A N 1
ATOM 837 C CA . LEU A 1 101 ? 49.049 -13.268 -19.015 1.00 68.50 101 LEU A CA 1
ATOM 838 C C . LEU A 1 101 ? 50.480 -13.099 -18.497 1.00 68.50 101 LEU A C 1
ATOM 840 O O . LEU A 1 101 ? 50.694 -12.589 -17.390 1.00 68.50 101 LEU A O 1
ATOM 844 N N . THR A 1 102 ? 51.461 -13.470 -19.318 1.00 74.62 102 THR A N 1
ATOM 845 C CA . THR A 1 102 ? 52.870 -13.189 -19.034 1.00 74.62 102 THR A CA 1
ATOM 846 C C . THR A 1 102 ? 53.188 -11.712 -19.316 1.00 74.62 102 THR A C 1
ATOM 848 O O . THR A 1 102 ? 52.457 -11.047 -20.052 1.00 74.62 102 THR A O 1
ATOM 851 N N . PRO A 1 103 ? 54.260 -11.133 -18.741 1.00 70.50 103 PRO A N 1
ATOM 852 C CA . PRO A 1 103 ? 54.644 -9.751 -19.033 1.00 70.50 103 PRO A CA 1
ATOM 853 C C . PRO A 1 103 ? 54.902 -9.476 -20.522 1.00 70.50 103 PRO A C 1
ATOM 855 O O . PRO A 1 103 ? 54.698 -8.349 -20.953 1.00 70.50 103 PRO A O 1
ATOM 858 N N . ALA A 1 104 ? 55.292 -10.487 -21.308 1.00 65.06 104 ALA A N 1
ATOM 859 C CA . ALA A 1 104 ? 55.479 -10.366 -22.755 1.00 65.06 104 ALA A CA 1
ATOM 860 C C . ALA A 1 104 ? 54.146 -10.144 -23.495 1.00 65.06 104 ALA A C 1
ATOM 862 O O . ALA A 1 104 ? 54.055 -9.239 -24.323 1.00 65.06 104 ALA A O 1
ATOM 863 N N . ASP A 1 105 ? 53.089 -10.865 -23.099 1.00 65.00 105 ASP A N 1
ATOM 864 C CA . ASP A 1 105 ? 51.738 -10.749 -23.676 1.00 65.00 105 ASP A CA 1
ATOM 865 C C . ASP A 1 105 ? 51.083 -9.382 -23.411 1.00 65.00 105 ASP A C 1
ATOM 867 O O . ASP A 1 105 ? 50.149 -8.982 -24.103 1.00 65.00 105 ASP A O 1
ATOM 871 N N . LYS A 1 106 ? 51.556 -8.647 -22.393 1.00 62.69 106 LYS A N 1
ATOM 872 C CA . LYS A 1 106 ? 51.050 -7.308 -22.040 1.00 62.69 106 LYS A CA 1
ATOM 873 C C . LYS A 1 106 ? 51.623 -6.190 -22.910 1.00 62.69 106 LYS A C 1
ATOM 875 O O . LYS A 1 106 ? 51.037 -5.112 -22.952 1.00 62.69 106 LYS A O 1
ATOM 880 N N . VAL A 1 107 ? 52.774 -6.416 -23.547 1.00 59.62 107 VAL A N 1
ATOM 881 C CA . VAL A 1 107 ? 53.517 -5.385 -24.296 1.00 59.62 107 VAL A CA 1
ATOM 882 C C . VAL 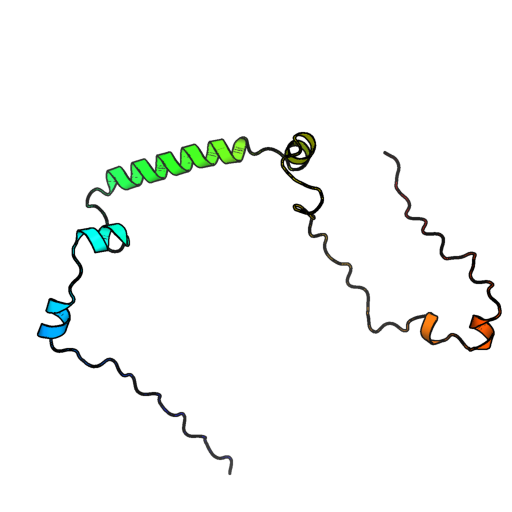A 1 107 ? 53.314 -5.549 -25.804 1.00 59.62 107 VAL A C 1
ATOM 884 O O . VAL A 1 107 ? 53.300 -4.563 -26.536 1.00 59.62 107 VAL A O 1
ATOM 887 N N . THR A 1 108 ? 53.059 -6.770 -26.272 1.00 56.69 108 THR A N 1
ATOM 888 C CA . THR A 1 108 ? 52.615 -7.043 -27.643 1.00 56.69 108 THR A CA 1
ATOM 889 C C . THR A 1 108 ? 51.097 -6.897 -27.717 1.00 56.69 108 THR A C 1
ATOM 891 O O . THR A 1 108 ? 50.351 -7.872 -27.644 1.00 56.69 108 THR A O 1
ATOM 894 N N . GLY A 1 109 ? 50.621 -5.656 -27.772 1.00 57.81 109 GLY A N 1
ATOM 895 C CA . GLY A 1 109 ? 49.201 -5.335 -27.886 1.00 57.81 109 GLY A CA 1
ATOM 896 C C . GLY A 1 109 ? 48.579 -5.779 -29.215 1.00 57.81 109 GLY A C 1
ATOM 897 O O . GLY A 1 109 ? 48.251 -4.929 -30.027 1.00 57.81 109 GLY A O 1
ATOM 898 N N . ASP A 1 110 ? 48.337 -7.080 -29.387 1.00 51.50 110 ASP A N 1
ATOM 899 C CA . ASP A 1 110 ? 47.507 -7.664 -30.457 1.00 51.50 110 ASP A CA 1
ATOM 900 C C . ASP A 1 110 ? 46.182 -8.238 -29.913 1.00 51.50 110 ASP A C 1
ATOM 902 O O . ASP A 1 110 ? 45.538 -9.093 -30.516 1.00 51.50 110 ASP A O 1
ATOM 906 N N . LEU A 1 111 ? 45.708 -7.725 -28.773 1.00 52.66 111 LEU A N 1
ATOM 907 C CA . LEU A 1 111 ? 44.340 -7.951 -28.282 1.00 52.66 111 LEU A CA 1
ATOM 908 C C . LEU A 1 111 ? 43.428 -6.731 -28.477 1.00 52.66 111 LEU A C 1
ATOM 910 O O . LEU A 1 111 ? 42.384 -6.617 -27.841 1.00 52.66 111 LEU A O 1
ATOM 914 N N . LEU A 1 112 ? 43.762 -5.844 -29.416 1.00 53.81 112 LEU A N 1
ATOM 915 C CA . LEU A 1 112 ? 42.876 -4.759 -29.860 1.00 53.81 112 LEU A CA 1
ATOM 916 C C . LEU A 1 112 ? 41.840 -5.200 -30.912 1.00 53.81 112 LEU A C 1
ATOM 918 O O . LEU A 1 112 ? 41.274 -4.364 -31.612 1.00 53.81 112 LEU A O 1
ATOM 922 N N . ARG A 1 113 ? 41.548 -6.505 -31.033 1.00 53.31 113 ARG A N 1
ATOM 923 C CA . ARG A 1 113 ? 40.576 -6.995 -32.028 1.00 53.31 113 ARG A CA 1
ATOM 924 C C . ARG A 1 113 ? 39.677 -8.158 -31.617 1.00 53.31 113 ARG A C 1
ATOM 926 O O . ARG A 1 113 ? 39.118 -8.811 -32.489 1.00 53.31 113 ARG A O 1
ATOM 933 N N . SER A 1 114 ? 39.470 -8.397 -30.320 1.00 50.81 114 SER A N 1
ATOM 934 C CA . SER A 1 114 ? 38.437 -9.361 -29.896 1.00 50.81 114 SER A CA 1
ATOM 935 C C . SER A 1 114 ? 37.733 -9.018 -28.581 1.00 50.81 114 SER A C 1
ATOM 937 O O . SER A 1 114 ? 37.293 -9.904 -27.856 1.00 50.81 114 SER A O 1
ATOM 939 N N . PHE A 1 115 ? 37.577 -7.730 -28.285 1.00 43.97 115 PHE A N 1
ATOM 940 C CA . PHE A 1 115 ? 36.523 -7.259 -27.383 1.00 43.97 115 PHE A CA 1
ATOM 941 C C . PHE A 1 115 ? 35.676 -6.210 -28.110 1.00 43.97 115 PHE A C 1
ATOM 943 O O . PHE A 1 115 ? 35.445 -5.100 -27.642 1.00 43.97 115 PHE A O 1
ATOM 950 N N . CYS A 1 116 ? 35.205 -6.573 -29.307 1.00 37.47 116 CYS A N 1
ATOM 951 C CA . CYS A 1 116 ? 33.971 -5.994 -29.810 1.00 37.47 116 CYS A CA 1
ATOM 952 C C . CYS A 1 116 ? 32.865 -6.455 -28.862 1.00 37.47 116 CYS A C 1
ATOM 954 O O . CYS A 1 116 ? 32.470 -7.619 -28.880 1.00 37.47 116 CYS A O 1
ATOM 956 N N . PHE A 1 117 ? 32.364 -5.532 -28.046 1.00 42.75 117 PHE A N 1
ATOM 957 C CA . PHE A 1 117 ? 31.000 -5.587 -27.545 1.00 42.75 117 PHE A CA 1
ATOM 958 C C . PHE A 1 117 ? 30.071 -5.652 -28.767 1.00 42.75 117 PHE A C 1
ATOM 960 O O . PHE A 1 117 ? 29.628 -4.639 -29.292 1.00 42.75 117 PHE A O 1
ATOM 967 N N . THR A 1 118 ? 29.842 -6.856 -29.281 1.00 44.94 118 THR A N 1
ATOM 968 C CA . THR A 1 118 ? 28.672 -7.159 -30.100 1.00 44.94 118 THR A CA 1
ATOM 969 C C . THR A 1 118 ? 27.671 -7.765 -29.138 1.00 44.94 118 THR A C 1
ATOM 971 O O . THR A 1 118 ? 27.580 -8.976 -28.980 1.00 44.94 118 THR A O 1
ATOM 974 N N . SER A 1 119 ? 26.950 -6.889 -28.436 1.00 43.75 119 SER A N 1
ATOM 975 C CA . SER A 1 119 ? 25.576 -7.237 -28.094 1.00 43.75 119 SER A CA 1
ATOM 976 C C . SER A 1 119 ? 24.818 -7.314 -29.417 1.00 43.75 119 SER A C 1
ATOM 978 O O . SER A 1 119 ? 24.790 -6.310 -30.133 1.00 43.75 119 SER A O 1
ATOM 980 N N . PRO A 1 120 ? 24.221 -8.459 -29.781 1.00 42.69 120 PRO A N 1
ATOM 981 C CA . PRO A 1 120 ? 23.184 -8.463 -30.789 1.00 42.69 120 PRO A CA 1
ATOM 982 C C . PRO A 1 120 ? 21.968 -7.783 -30.150 1.00 42.69 120 PRO A C 1
ATOM 984 O O . PRO A 1 120 ? 21.179 -8.421 -29.457 1.00 42.69 120 PRO A O 1
ATOM 987 N N . CYS A 1 121 ? 21.835 -6.468 -30.332 1.00 38.75 121 CYS A N 1
ATOM 988 C CA . CYS A 1 121 ? 20.505 -5.877 -30.302 1.00 38.75 121 CYS A CA 1
ATOM 989 C C . CYS A 1 121 ? 19.769 -6.481 -31.495 1.00 38.75 121 CYS A C 1
ATOM 991 O O . CYS A 1 121 ? 20.085 -6.168 -32.641 1.00 38.75 121 CYS A O 1
ATOM 993 N N . GLY A 1 122 ? 18.874 -7.421 -31.198 1.00 44.88 122 GLY A N 1
ATOM 994 C CA . GLY A 1 122 ? 17.888 -7.899 -32.149 1.00 44.88 122 GLY A CA 1
ATOM 995 C C . GLY A 1 122 ? 17.019 -6.744 -32.631 1.00 44.88 122 GLY A C 1
ATOM 996 O O . GLY A 1 122 ? 16.765 -5.792 -31.890 1.00 44.88 122 GLY A O 1
ATOM 997 N N . ASP A 1 123 ? 16.610 -6.859 -33.887 1.00 43.09 123 ASP A N 1
ATOM 998 C CA . ASP A 1 123 ? 15.692 -5.977 -34.587 1.00 43.09 123 ASP A CA 1
ATOM 999 C C . ASP A 1 123 ? 14.428 -5.657 -33.769 1.00 43.09 123 ASP A C 1
ATOM 1001 O O . ASP A 1 123 ? 13.631 -6.544 -33.442 1.00 43.09 123 ASP A O 1
ATOM 1005 N N . VAL A 1 124 ? 14.231 -4.363 -33.501 1.00 39.28 124 VAL A N 1
ATOM 1006 C CA . VAL A 1 124 ? 12.921 -3.700 -33.428 1.00 39.28 124 VAL A CA 1
ATOM 1007 C C . VAL A 1 124 ? 13.017 -2.340 -34.106 1.00 39.28 124 VAL A C 1
ATOM 1009 O O . VAL A 1 124 ? 14.043 -1.651 -33.897 1.00 39.28 124 VAL A O 1
#

pLDDT: mean 73.74, std 17.57, range [37.47, 98.06]

Foldseek 3Di:
DDDDDDPPPPDPPPPPPPPVVCVVPDDDPVVCVVVVVDPDPDPPVVVVVVVVVVVVVVVCVVPPDDPVVCVVVVVDDPPRDDPPDDDPPDDPPPDDPVVPDDPVNVVPPPVPPPPPPPPPPDDD

Radius of gyration: 33.43 Å; chains: 1; bounding box: 77×46×78 Å

Secondary structure (DSSP, 8-state):
------------------HHHHHHTPPPHHHHHHTTSSPPS-HHHHHHHHHHHHHHHHHHHHTPPPHHHHHHTTSS-TTT----PPPP---TTS--GGGG--TTTTTS---TTS----------